Protein AF-A0A925JV12-F1 (afdb_monomer)

Foldseek 3Di:
DDDPPPPDDDPDDDPAAEEEFEAPDPVSVLVQLVSVVVRHHYHYDYPDDPPDDDPDDPDDDPVCQVSCVVSPNND

Structure (mmCIF, N/CA/C/O backbone):
data_AF-A0A925JV12-F1
#
_entry.id   AF-A0A925JV12-F1
#
loop_
_atom_site.group_PDB
_atom_site.id
_atom_site.type_symbol
_atom_site.label_atom_id
_atom_site.label_alt_id
_atom_site.label_comp_id
_atom_site.label_asym_id
_atom_site.label_entity_id
_atom_site.label_seq_id
_atom_site.pdbx_PDB_ins_code
_atom_site.Cartn_x
_atom_site.Cartn_y
_atom_site.Cartn_z
_atom_site.occupancy
_atom_site.B_iso_or_equiv
_atom_site.auth_seq_id
_atom_site.auth_comp_id
_atom_site.auth_asym_id
_atom_site.auth_atom_id
_atom_site.pdbx_PDB_model_num
ATOM 1 N N . MET A 1 1 ? -26.147 10.877 -20.640 1.00 48.91 1 MET A N 1
ATOM 2 C CA . MET A 1 1 ? -25.103 10.085 -19.956 1.00 48.91 1 MET A CA 1
ATOM 3 C C . MET A 1 1 ? -25.354 10.216 -18.464 1.00 48.91 1 MET A C 1
ATOM 5 O O . MET A 1 1 ? -25.331 11.349 -17.999 1.00 48.91 1 MET A O 1
ATOM 9 N N . PRO A 1 2 ? -25.729 9.148 -17.745 1.00 48.53 2 PRO A N 1
ATOM 10 C CA . PRO A 1 2 ? -26.036 9.262 -16.326 1.00 48.53 2 PRO A CA 1
ATOM 11 C C . PRO A 1 2 ? -24.740 9.466 -15.531 1.00 48.53 2 PRO A C 1
ATOM 13 O O . PRO A 1 2 ? -23.763 8.743 -15.717 1.00 48.53 2 PRO A O 1
ATOM 16 N N . SER A 1 3 ? -24.741 10.502 -14.696 1.00 35.59 3 SER A N 1
ATOM 17 C CA . SER A 1 3 ? -23.681 10.863 -13.756 1.00 35.59 3 SER A CA 1
ATOM 18 C C . SER A 1 3 ? -23.332 9.685 -12.835 1.00 35.59 3 SER A C 1
ATOM 20 O O . SER A 1 3 ? -24.240 8.942 -12.457 1.00 35.59 3 SER A O 1
ATOM 22 N N . PRO A 1 4 ? -22.067 9.504 -12.415 1.00 48.38 4 PRO A N 1
ATOM 23 C CA . PRO A 1 4 ? -21.755 8.558 -11.352 1.00 48.38 4 PRO A CA 1
ATOM 24 C C . PRO A 1 4 ? -22.347 9.089 -10.039 1.00 48.38 4 PRO A C 1
ATOM 26 O O . PRO A 1 4 ? -21.770 9.951 -9.380 1.00 48.38 4 PRO A O 1
ATOM 29 N N . THR A 1 5 ? -23.538 8.613 -9.677 1.00 45.50 5 THR A N 1
ATOM 30 C CA . THR A 1 5 ? -24.122 8.814 -8.350 1.00 45.50 5 THR A CA 1
ATOM 31 C C . THR A 1 5 ? -23.239 8.086 -7.343 1.00 45.50 5 THR A C 1
ATOM 33 O O . THR A 1 5 ? -23.313 6.867 -7.207 1.00 45.50 5 THR A O 1
ATOM 36 N N . ILE A 1 6 ? -22.370 8.827 -6.656 1.00 50.69 6 ILE A N 1
ATOM 37 C CA . ILE A 1 6 ? -21.648 8.312 -5.492 1.00 50.69 6 ILE A CA 1
ATOM 38 C C . ILE A 1 6 ? -22.701 8.126 -4.398 1.00 50.69 6 ILE A C 1
ATOM 40 O O . ILE A 1 6 ? -23.167 9.090 -3.794 1.00 50.69 6 ILE A O 1
ATOM 44 N N . ALA A 1 7 ? -23.146 6.885 -4.209 1.00 50.22 7 ALA A N 1
ATOM 45 C CA . ALA A 1 7 ? -24.030 6.519 -3.117 1.00 50.22 7 ALA A CA 1
ATOM 46 C C . ALA A 1 7 ? -23.293 6.776 -1.796 1.00 50.22 7 ALA A C 1
ATOM 48 O O . ALA A 1 7 ? -22.306 6.111 -1.482 1.00 50.22 7 ALA A O 1
ATOM 49 N N . SER A 1 8 ? -23.750 7.778 -1.046 1.00 50.44 8 SER A N 1
ATOM 50 C CA . SER A 1 8 ? -23.216 8.099 0.273 1.00 50.44 8 SER A CA 1
ATOM 51 C C . SER A 1 8 ? -23.648 6.996 1.242 1.00 50.44 8 SER A C 1
ATOM 53 O O . SER A 1 8 ? -24.809 6.934 1.643 1.00 50.44 8 SER A O 1
ATOM 55 N N . ALA A 1 9 ? -22.731 6.082 1.563 1.00 55.38 9 ALA A N 1
ATOM 56 C CA . AL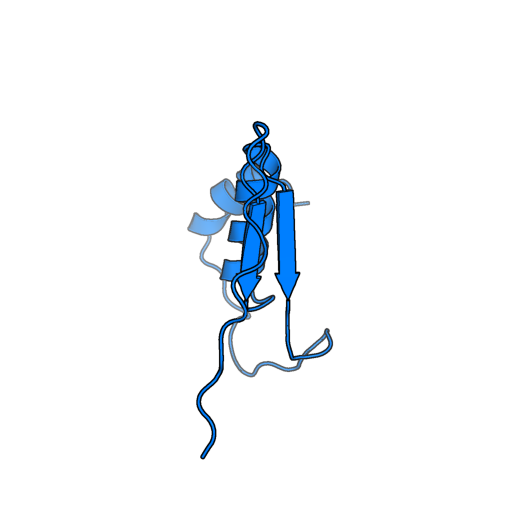A A 1 9 ? -22.952 5.067 2.584 1.00 55.38 9 ALA A CA 1
ATOM 57 C C . ALA A 1 9 ? -23.157 5.737 3.961 1.00 55.38 9 ALA A C 1
ATOM 59 O O . ALA A 1 9 ? -22.579 6.798 4.219 1.00 55.38 9 ALA A O 1
ATOM 60 N N . PRO A 1 10 ? -23.988 5.154 4.843 1.00 46.72 10 PRO A N 1
ATOM 61 C CA . PRO A 1 10 ? -24.325 5.748 6.131 1.00 46.72 10 PRO A CA 1
ATOM 62 C C . PRO A 1 10 ? -23.079 5.838 7.020 1.00 46.72 10 PRO A C 1
ATOM 64 O O . PRO A 1 10 ? -22.520 4.820 7.425 1.00 46.72 10 PRO A O 1
ATOM 67 N N . ILE A 1 11 ? -22.651 7.059 7.353 1.00 56.00 11 ILE A N 1
ATOM 68 C CA . ILE A 1 11 ? -21.632 7.299 8.381 1.00 56.00 11 ILE A CA 1
ATOM 69 C C . ILE A 1 11 ? -22.250 7.056 9.764 1.00 56.00 11 ILE A C 1
ATOM 71 O O . ILE A 1 11 ? -22.746 7.966 10.422 1.00 56.00 11 ILE A O 1
ATOM 75 N N . SER A 1 12 ? -22.284 5.790 10.182 1.00 46.47 12 SER A N 1
ATOM 76 C CA . SER A 1 12 ? -22.764 5.404 11.510 1.00 46.47 12 SER A CA 1
ATOM 77 C C . SER A 1 12 ? -21.759 5.848 12.575 1.00 46.47 12 SER A C 1
ATOM 79 O O . SER A 1 12 ? -20.607 5.417 12.604 1.00 46.47 12 SER A O 1
ATOM 81 N N . SER A 1 13 ? -22.199 6.751 13.442 1.00 59.41 13 SER A N 1
ATOM 82 C CA . SER A 1 13 ? -21.404 7.463 14.438 1.00 59.41 13 SER A CA 1
ATOM 83 C C . SER A 1 13 ? -21.067 6.605 15.667 1.00 59.41 13 SER A C 1
ATOM 85 O O . SER A 1 13 ? -21.694 6.746 16.718 1.00 59.41 13 SER A O 1
ATOM 87 N N . THR A 1 14 ? -20.055 5.736 15.567 1.00 47.94 14 THR A N 1
ATOM 88 C CA . THR A 1 14 ? -19.362 5.137 16.730 1.00 47.94 14 THR A CA 1
ATOM 89 C C . THR A 1 14 ? -17.888 4.839 16.388 1.00 47.94 14 THR A C 1
ATOM 91 O O . THR A 1 14 ? -17.561 3.806 15.823 1.00 47.94 14 THR A O 1
ATOM 94 N N . SER A 1 15 ? -17.016 5.818 16.667 1.00 60.31 15 SER A N 1
ATOM 95 C CA . SER A 1 15 ? -15.544 5.759 16.840 1.00 60.31 15 SER A CA 1
ATOM 96 C C . SER A 1 15 ? -14.688 4.751 16.038 1.00 60.31 15 SER A C 1
ATOM 98 O O . SER A 1 15 ? -13.806 4.109 16.608 1.00 60.31 15 SER A O 1
ATOM 100 N N . THR A 1 16 ? -14.853 4.652 14.718 1.00 63.62 16 THR A N 1
ATOM 101 C CA . THR A 1 16 ? -13.813 4.138 13.799 1.00 63.62 16 THR A CA 1
ATOM 102 C C . THR A 1 16 ? -14.009 4.785 12.427 1.00 63.62 16 THR A C 1
ATOM 104 O O . THR A 1 16 ? -15.077 4.648 11.827 1.00 63.62 16 THR A O 1
ATOM 107 N N . SER A 1 17 ? -13.016 5.530 11.931 1.00 78.81 17 SER A N 1
ATOM 108 C CA . SER A 1 17 ? -13.097 6.174 10.613 1.00 78.81 17 SER A CA 1
ATOM 109 C C . SER A 1 17 ? -13.248 5.107 9.531 1.00 78.81 17 SER A C 1
ATOM 111 O O . SER A 1 17 ? -12.409 4.218 9.412 1.00 78.81 17 SER A O 1
ATOM 113 N N . SER A 1 18 ? -14.340 5.169 8.769 1.00 90.75 18 SER A N 1
ATOM 114 C CA . SER A 1 18 ? -14.595 4.254 7.653 1.00 90.75 18 SER A CA 1
ATOM 115 C C . SER A 1 18 ? -14.197 4.931 6.347 1.00 90.75 18 SER A C 1
ATOM 117 O O . SER A 1 18 ? -14.756 5.968 5.992 1.00 90.75 18 SER A O 1
ATOM 119 N N . LEU A 1 19 ? -13.224 4.357 5.644 1.00 92.69 19 LEU A N 1
ATOM 120 C CA . LEU A 1 19 ? -12.641 4.908 4.426 1.00 92.69 19 LEU A CA 1
ATOM 121 C C . LEU A 1 19 ? -12.873 3.967 3.245 1.00 92.69 19 LEU A C 1
ATOM 123 O O . LEU A 1 19 ? -12.713 2.751 3.349 1.00 92.69 19 LEU A O 1
ATOM 127 N N . VAL A 1 20 ? -13.221 4.547 2.099 1.00 95.56 20 VAL A N 1
ATOM 128 C CA . VAL A 1 20 ? -13.335 3.823 0.831 1.00 95.56 20 VAL A CA 1
ATOM 129 C C . VAL A 1 20 ? -12.267 4.343 -0.120 1.00 95.56 20 VAL A C 1
ATOM 131 O O . VAL A 1 20 ? -12.225 5.534 -0.419 1.00 95.56 20 VAL A O 1
ATOM 134 N N . ILE A 1 21 ? -11.405 3.449 -0.599 1.00 94.94 21 ILE A N 1
ATOM 135 C CA . ILE A 1 21 ? -10.306 3.759 -1.515 1.00 94.94 21 ILE A CA 1
ATOM 136 C C . ILE A 1 21 ? -10.628 3.167 -2.881 1.00 94.94 21 ILE A C 1
ATOM 138 O O . ILE A 1 21 ? -10.862 1.966 -3.019 1.00 94.94 21 ILE A O 1
ATOM 142 N N . LEU A 1 22 ? -10.632 4.018 -3.903 1.00 96.12 22 LEU A N 1
ATOM 143 C CA . LEU A 1 22 ? -10.897 3.624 -5.282 1.00 96.12 22 LEU A CA 1
ATOM 144 C C . LEU A 1 22 ? -9.576 3.548 -6.058 1.00 96.12 22 LEU A C 1
ATOM 146 O O . LEU A 1 22 ? -8.914 4.560 -6.275 1.00 96.12 22 LEU A O 1
ATOM 150 N N . GLY A 1 23 ? -9.220 2.347 -6.504 1.00 92.8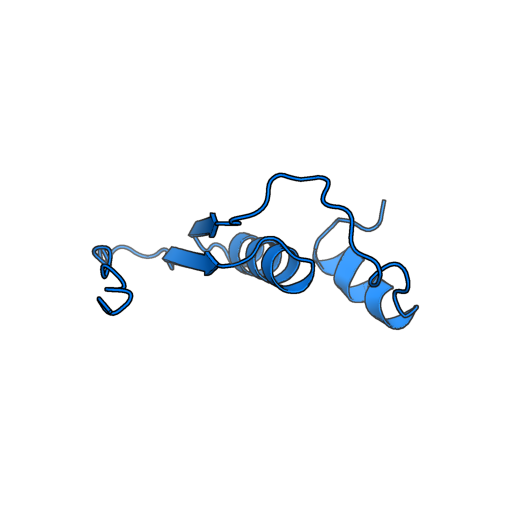8 23 GLY A N 1
ATOM 151 C CA . GLY A 1 23 ? -7.999 2.037 -7.245 1.00 92.88 23 GLY A CA 1
ATOM 152 C C . GLY A 1 23 ? -7.009 1.220 -6.417 1.00 92.88 23 GLY A C 1
ATOM 153 O O . GLY A 1 23 ? -6.522 1.670 -5.388 1.00 92.88 23 GLY A O 1
ATOM 154 N N . GLY A 1 24 ? -6.652 0.033 -6.909 1.00 92.50 24 GLY A N 1
ATOM 155 C CA . GLY A 1 24 ? -5.733 -0.908 -6.255 1.00 92.50 24 GLY A CA 1
ATOM 156 C C . GLY A 1 24 ? -4.296 -0.800 -6.754 1.00 92.50 24 GLY A C 1
ATOM 157 O O . GLY A 1 24 ? -3.549 -1.768 -6.715 1.00 92.50 24 GLY A O 1
ATOM 158 N N . GLY A 1 25 ? -3.906 0.352 -7.304 1.00 91.69 25 GLY A N 1
ATOM 159 C CA . GLY A 1 25 ? -2.517 0.605 -7.692 1.00 91.69 25 GLY A CA 1
ATOM 160 C C . GLY A 1 25 ? -1.592 0.798 -6.480 1.00 91.69 25 GLY A C 1
ATOM 161 O O . GLY A 1 25 ? -2.054 0.716 -5.340 1.00 91.69 25 GLY A O 1
ATOM 162 N N . PRO A 1 26 ? -0.307 1.132 -6.706 1.00 91.44 26 PRO A N 1
ATOM 163 C CA . PRO A 1 26 ? 0.651 1.385 -5.628 1.00 91.44 26 PRO A CA 1
ATOM 164 C C . PRO A 1 26 ? 0.148 2.438 -4.635 1.00 91.44 26 PRO A C 1
ATOM 166 O O . PRO A 1 26 ? 0.071 2.171 -3.444 1.00 91.44 26 PRO A O 1
ATOM 169 N N . ALA A 1 27 ? -0.316 3.592 -5.125 1.00 92.12 27 ALA A N 1
ATOM 170 C CA . ALA A 1 27 ? -0.825 4.662 -4.267 1.00 92.12 27 ALA A CA 1
ATOM 171 C C . ALA A 1 27 ? -2.030 4.228 -3.412 1.00 92.12 27 ALA A C 1
ATOM 173 O O . ALA A 1 27 ? -2.056 4.488 -2.214 1.00 92.12 27 ALA A O 1
ATOM 174 N N . GLY A 1 28 ? -3.010 3.542 -4.010 1.00 94.12 28 GLY A N 1
ATOM 175 C CA . GLY A 1 28 ? -4.203 3.090 -3.288 1.00 94.12 28 GLY A CA 1
ATOM 176 C C . GLY A 1 28 ? -3.906 1.982 -2.28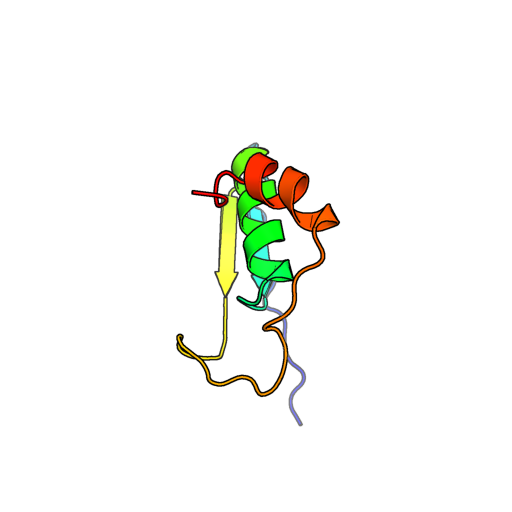0 1.00 94.12 28 GLY A C 1
ATOM 177 O O . GLY A 1 28 ? -4.451 1.995 -1.181 1.00 94.12 28 GLY A O 1
ATOM 178 N N . SER A 1 29 ? -2.990 1.071 -2.616 1.00 93.75 29 SER A N 1
ATOM 179 C CA . SER A 1 29 ? -2.554 0.002 -1.712 1.00 93.75 29 SER A CA 1
ATOM 180 C C . SER A 1 29 ? -1.801 0.563 -0.505 1.00 93.75 29 SER A C 1
ATOM 182 O O . SER A 1 29 ? -2.101 0.189 0.625 1.00 93.75 29 SER A O 1
ATOM 184 N N . ILE A 1 30 ? -0.885 1.515 -0.727 1.00 95.00 30 ILE A N 1
ATOM 185 C CA . ILE A 1 30 ? -0.182 2.214 0.356 1.00 95.00 30 ILE A CA 1
ATOM 186 C C . ILE A 1 30 ? -1.173 2.998 1.219 1.00 95.00 30 ILE A C 1
ATOM 188 O O . ILE A 1 30 ? -1.172 2.828 2.431 1.00 95.00 30 ILE A O 1
ATOM 192 N N . ALA A 1 31 ? -2.079 3.774 0.615 1.00 94.25 31 ALA A N 1
ATOM 193 C CA . ALA A 1 31 ? -3.089 4.525 1.360 1.00 94.25 31 ALA A CA 1
ATOM 194 C C . ALA A 1 31 ? -3.982 3.615 2.221 1.00 94.25 31 ALA A C 1
ATOM 196 O O . ALA A 1 31 ? -4.279 3.953 3.366 1.00 94.25 31 ALA A O 1
ATOM 197 N N . ALA A 1 32 ? -4.376 2.447 1.701 1.00 94.81 32 ALA A N 1
ATOM 198 C CA . ALA A 1 32 ? -5.168 1.476 2.446 1.00 94.81 32 ALA A CA 1
ATOM 199 C C . ALA A 1 32 ? -4.401 0.910 3.640 1.00 94.81 32 ALA A C 1
ATOM 201 O O . ALA A 1 32 ? -4.938 0.865 4.744 1.00 94.81 32 ALA A O 1
ATOM 202 N N . LEU A 1 33 ? -3.143 0.518 3.432 1.00 94.75 33 LEU A N 1
ATOM 203 C CA . LEU A 1 33 ? -2.284 -0.003 4.493 1.00 94.75 33 LEU A CA 1
ATOM 204 C C . LEU A 1 33 ? -2.019 1.044 5.577 1.00 94.75 33 LEU A C 1
ATOM 206 O O . LEU A 1 33 ? -2.120 0.725 6.760 1.00 94.75 33 LEU A O 1
ATOM 210 N N . THR A 1 34 ? -1.727 2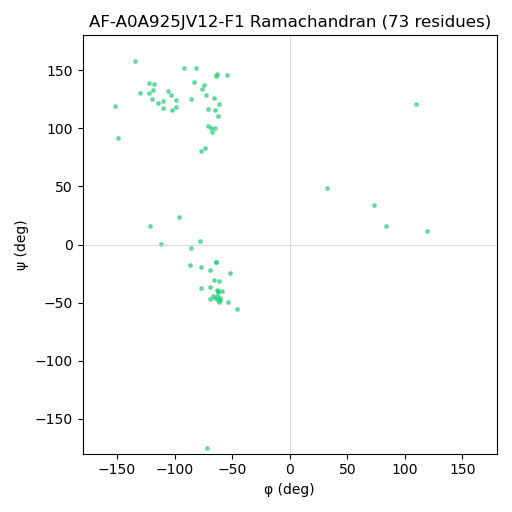.287 5.195 1.00 93.56 34 THR A N 1
ATOM 211 C CA . THR A 1 34 ? -1.521 3.390 6.141 1.00 93.56 34 THR A CA 1
ATOM 212 C C . THR A 1 34 ? -2.779 3.641 6.969 1.00 93.56 34 THR A C 1
ATOM 214 O O . THR A 1 34 ? -2.712 3.634 8.195 1.00 93.56 34 THR A O 1
ATOM 217 N N . ALA A 1 35 ? -3.943 3.758 6.327 1.00 92.06 35 ALA A N 1
ATOM 218 C CA . ALA A 1 35 ? -5.209 3.973 7.022 1.00 92.06 35 ALA A CA 1
ATOM 219 C C . ALA A 1 35 ? -5.580 2.816 7.971 1.00 92.06 35 ALA A C 1
ATOM 221 O O . ALA A 1 35 ? -6.051 3.058 9.083 1.00 92.06 35 ALA A O 1
ATOM 222 N N . LEU A 1 36 ? -5.339 1.563 7.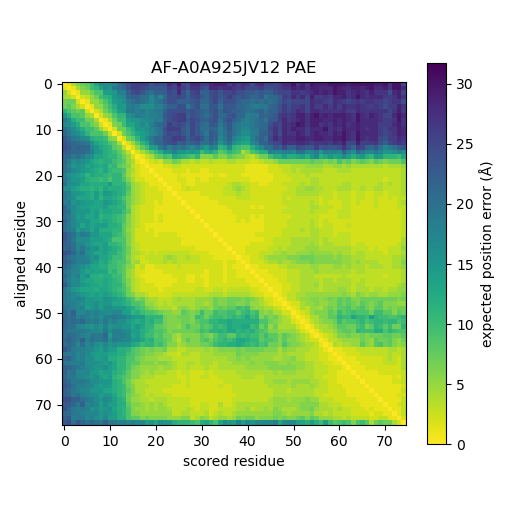566 1.00 91.88 36 LEU A N 1
ATOM 223 C CA . LEU A 1 36 ? -5.535 0.395 8.431 1.00 91.88 36 LEU A CA 1
ATOM 224 C C . LEU A 1 36 ? -4.619 0.441 9.664 1.00 91.88 36 LEU A C 1
ATOM 226 O O . LEU A 1 36 ? -5.067 0.140 10.768 1.00 91.88 36 LEU A O 1
ATOM 230 N N . ARG A 1 37 ? -3.352 0.849 9.499 1.00 90.00 37 ARG A N 1
ATOM 231 C CA . ARG A 1 37 ? -2.388 0.995 10.607 1.00 90.00 37 ARG A CA 1
ATOM 232 C C . ARG A 1 37 ? -2.776 2.096 11.591 1.00 90.00 37 ARG A C 1
ATOM 234 O O . ARG A 1 37 ? -2.513 1.961 12.780 1.00 90.00 37 ARG A O 1
ATOM 241 N N . GLU A 1 38 ? -3.444 3.142 11.118 1.00 90.00 38 GLU A N 1
ATOM 242 C CA . GLU A 1 38 ? -4.000 4.215 11.954 1.00 90.00 38 GLU A CA 1
ATOM 243 C C . GLU A 1 38 ? -5.315 3.821 12.656 1.00 90.00 38 GLU A C 1
ATOM 245 O O . GLU A 1 38 ? -5.918 4.633 13.357 1.00 90.00 38 GLU A O 1
ATOM 250 N N . GLY A 1 39 ? -5.769 2.573 12.495 1.00 90.12 39 GLY A N 1
ATOM 251 C CA . GLY A 1 39 ? -6.971 2.054 13.146 1.00 90.12 39 GLY A CA 1
ATOM 252 C C . GLY A 1 39 ? -8.269 2.387 12.414 1.00 90.12 39 GLY A C 1
ATOM 253 O O . GLY A 1 39 ? -9.341 2.272 13.003 1.00 90.12 39 GLY A O 1
ATOM 254 N N . SER A 1 40 ? -8.203 2.799 11.144 1.00 92.50 40 SER A N 1
ATOM 255 C CA . SER A 1 40 ? -9.395 2.999 10.315 1.00 92.50 40 SER A CA 1
ATOM 256 C C . SER A 1 40 ? -9.904 1.678 9.737 1.00 92.50 40 SER A C 1
ATOM 258 O O . SER A 1 40 ? -9.138 0.756 9.463 1.00 92.50 40 SER A O 1
ATOM 260 N N . SER A 1 41 ? -11.207 1.609 9.475 1.00 94.25 41 SER A N 1
ATOM 261 C CA . SER A 1 41 ? -11.804 0.546 8.665 1.00 94.25 41 SER A CA 1
ATOM 262 C C . SER A 1 41 ? -11.718 0.940 7.194 1.00 94.25 41 SER A C 1
ATOM 264 O O . SER A 1 41 ? -12.173 2.022 6.821 1.00 94.25 41 SER A O 1
ATOM 266 N N . VAL A 1 42 ? -11.125 0.093 6.350 1.00 94.62 42 VAL A N 1
ATOM 267 C CA . VAL A 1 42 ? -10.848 0.429 4.946 1.00 94.62 42 VAL A CA 1
ATOM 268 C C . VAL A 1 42 ? -11.500 -0.570 4.001 1.00 94.62 42 VAL A C 1
ATOM 270 O O . VAL A 1 42 ? -11.307 -1.776 4.119 1.00 94.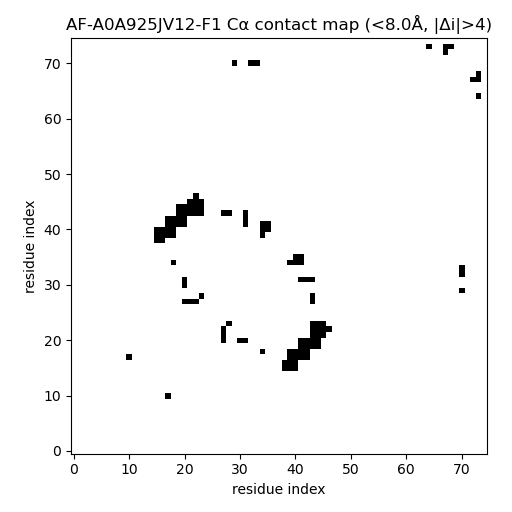62 42 VAL A O 1
ATOM 273 N N . THR A 1 43 ? -12.223 -0.057 3.007 1.00 95.94 43 THR A N 1
ATOM 274 C CA . THR A 1 43 ? -12.675 -0.818 1.837 1.00 95.94 43 THR A CA 1
ATOM 275 C C . THR A 1 43 ? -11.918 -0.339 0.603 1.00 95.94 43 THR A C 1
ATOM 277 O O . THR A 1 43 ? -12.056 0.817 0.212 1.00 95.94 43 THR A O 1
ATOM 280 N N . LEU A 1 44 ? -11.138 -1.213 -0.036 1.00 94.25 44 LEU A N 1
ATOM 281 C CA . LEU A 1 44 ? -10.444 -0.909 -1.291 1.00 94.25 44 LEU A CA 1
ATOM 282 C C . LEU A 1 44 ? -11.168 -1.566 -2.470 1.00 94.25 44 LEU A C 1
ATOM 284 O O . LEU A 1 44 ? -11.430 -2.766 -2.457 1.00 94.25 44 LEU A O 1
ATOM 288 N N . MET A 1 45 ? -11.475 -0.781 -3.500 1.00 95.06 45 MET A N 1
ATOM 289 C CA . MET A 1 45 ? -12.142 -1.246 -4.716 1.00 95.06 45 MET A CA 1
ATOM 290 C C . MET A 1 45 ? -11.260 -0.992 -5.934 1.00 95.06 45 MET A C 1
ATOM 292 O O . MET A 1 45 ? -10.881 0.143 -6.212 1.00 95.06 45 MET A O 1
ATOM 296 N N . GLU A 1 46 ? -10.972 -2.031 -6.710 1.00 93.12 46 GLU A N 1
ATOM 297 C CA . GLU A 1 46 ? -10.271 -1.930 -7.990 1.00 93.12 46 GLU A CA 1
ATOM 298 C C . GLU A 1 46 ? -11.146 -2.520 -9.096 1.00 93.12 46 GLU A C 1
ATOM 300 O O . GLU A 1 46 ? -11.795 -3.548 -8.922 1.00 93.12 46 GLU A O 1
ATOM 305 N N . ARG A 1 47 ? -11.157 -1.853 -10.253 1.00 92.12 47 ARG A N 1
ATOM 306 C CA . ARG A 1 47 ? -11.914 -2.297 -11.424 1.00 92.12 47 ARG A CA 1
ATOM 307 C C . ARG A 1 47 ? -11.214 -3.448 -12.146 1.00 92.12 47 ARG A C 1
ATOM 309 O O . ARG A 1 47 ? -11.878 -4.307 -12.714 1.00 92.12 47 ARG A O 1
ATOM 316 N N . ALA A 1 48 ? -9.888 -3.407 -12.218 1.00 89.38 48 ALA A N 1
ATOM 317 C CA . ALA A 1 48 ? -9.083 -4.392 -12.923 1.00 89.38 48 ALA A CA 1
ATOM 318 C C . ALA A 1 48 ? -8.809 -5.640 -12.070 1.00 89.38 48 ALA A C 1
ATOM 320 O O . ALA A 1 48 ? -8.470 -5.549 -10.896 1.00 89.38 48 ALA A O 1
ATOM 321 N N . THR A 1 49 ? -8.857 -6.814 -12.691 1.00 88.62 49 THR A N 1
ATOM 322 C CA . THR A 1 49 ? -8.373 -8.053 -12.070 1.00 88.62 49 THR A CA 1
ATOM 323 C C . THR A 1 49 ? -6.841 -8.083 -12.097 1.00 88.62 49 THR A C 1
ATOM 325 O O . THR A 1 49 ? -6.236 -7.769 -13.123 1.00 88.62 49 THR A O 1
ATOM 328 N N . PHE A 1 50 ? -6.209 -8.441 -10.977 1.00 84.62 50 PHE A N 1
ATOM 329 C CA . PHE A 1 50 ? -4.755 -8.606 -10.880 1.00 84.62 50 PHE A CA 1
ATOM 330 C C . PHE A 1 50 ? -4.318 -10.057 -11.157 1.00 84.62 50 PHE A C 1
ATOM 332 O O . PHE A 1 50 ? -5.087 -10.972 -10.861 1.00 84.62 50 PHE A O 1
ATOM 339 N N . PRO A 1 51 ? -3.087 -10.281 -11.664 1.00 83.31 51 PRO A N 1
ATOM 340 C CA . PRO A 1 51 ? -2.108 -9.280 -12.100 1.00 83.31 51 PRO A CA 1
ATOM 341 C C . PRO A 1 51 ? -2.503 -8.651 -13.445 1.00 83.31 51 PRO A C 1
ATOM 343 O O . PRO A 1 51 ? -2.934 -9.339 -14.367 1.00 83.31 51 PRO A O 1
ATOM 346 N N . LYS A 1 52 ? -2.351 -7.328 -13.570 1.00 81.25 52 LYS A N 1
ATOM 347 C CA . LYS A 1 52 ? -2.641 -6.602 -14.814 1.00 81.25 52 LYS A CA 1
ATOM 348 C C . LYS A 1 52 ? -1.343 -6.198 -15.497 1.00 81.25 52 LYS A C 1
ATOM 350 O O . LYS A 1 52 ? -0.475 -5.612 -14.855 1.00 81.25 52 LYS A O 1
ATOM 355 N N . HIS A 1 53 ? -1.238 -6.451 -16.798 1.00 81.94 53 HIS A N 1
ATOM 356 C CA . HIS A 1 53 ? -0.108 -5.959 -17.578 1.00 81.94 53 HIS A CA 1
ATOM 357 C C . HIS A 1 53 ? -0.151 -4.424 -17.645 1.00 81.94 53 HIS A C 1
ATOM 359 O O . HIS A 1 53 ? -1.161 -3.825 -18.033 1.00 81.94 53 HIS A O 1
ATOM 365 N N . LYS A 1 54 ? 0.947 -3.780 -17.256 1.00 77.19 54 LYS A N 1
ATOM 366 C CA . LYS A 1 54 ? 1.158 -2.334 -17.348 1.00 77.19 54 LYS A CA 1
ATOM 367 C C . LYS A 1 54 ? 2.504 -2.115 -18.024 1.00 77.19 54 LYS A C 1
ATOM 369 O O . LYS A 1 54 ? 3.481 -2.723 -17.627 1.00 77.19 54 LYS A O 1
ATOM 374 N N . VAL A 1 55 ? 2.531 -1.254 -19.042 1.00 83.31 55 VAL A N 1
ATOM 375 C CA . VAL A 1 55 ? 3.747 -0.960 -19.829 1.00 83.31 55 VAL A CA 1
ATOM 376 C C . VAL A 1 55 ? 4.788 -0.185 -19.008 1.00 83.31 55 VAL A C 1
ATOM 378 O O . VAL A 1 55 ? 5.966 -0.188 -19.333 1.00 83.31 55 VAL A O 1
ATOM 381 N N . CYS A 1 56 ? 4.357 0.502 -17.952 1.00 82.31 56 CYS A N 1
ATOM 382 C CA . CYS A 1 56 ? 5.202 1.296 -17.069 1.00 82.31 56 CYS A CA 1
ATOM 383 C C . CYS A 1 56 ? 4.862 1.011 -15.598 1.00 82.31 56 CYS A C 1
ATOM 385 O O . CYS A 1 56 ? 3.746 0.586 -15.288 1.00 82.31 56 CYS A O 1
ATOM 387 N N . GLY A 1 57 ? 5.814 1.286 -14.699 1.00 82.19 57 GLY A N 1
ATOM 388 C CA . GLY A 1 57 ? 5.667 1.078 -13.250 1.00 82.19 57 GLY A CA 1
ATOM 389 C C . GLY A 1 57 ? 6.660 0.092 -12.628 1.00 82.19 57 GLY A C 1
ATOM 390 O O . GLY A 1 57 ? 6.465 -0.308 -11.489 1.00 82.19 57 GLY A O 1
ATOM 391 N N . GLU A 1 58 ? 7.703 -0.298 -13.364 1.00 84.75 58 GLU A N 1
ATOM 392 C CA . GLU A 1 58 ? 8.715 -1.276 -12.927 1.00 84.75 58 GLU A CA 1
ATOM 393 C C . GLU A 1 58 ? 9.866 -0.636 -12.136 1.00 84.75 58 GLU A C 1
ATOM 395 O O . GLU A 1 58 ? 10.606 -1.323 -11.438 1.00 84.75 58 GLU A O 1
ATOM 400 N N . PHE A 1 59 ? 10.020 0.686 -12.238 1.00 89.75 59 PHE A N 1
ATOM 401 C CA . PHE A 1 59 ? 11.061 1.427 -11.540 1.00 89.75 59 PHE A CA 1
ATOM 402 C C . PHE A 1 59 ? 10.511 2.076 -10.270 1.00 89.75 59 PHE A C 1
ATOM 404 O O . PHE A 1 59 ? 9.575 2.878 -10.325 1.00 89.75 59 PHE A O 1
ATOM 411 N N . LEU A 1 60 ? 11.148 1.771 -9.143 1.00 90.19 60 LEU A N 1
ATOM 412 C CA . LEU A 1 60 ? 10.963 2.457 -7.873 1.00 90.19 60 LEU A CA 1
ATOM 413 C C . LEU A 1 60 ? 12.297 3.079 -7.449 1.00 90.19 60 LEU A C 1
ATOM 415 O O . LEU A 1 60 ? 13.337 2.425 -7.502 1.00 90.19 60 LEU A O 1
ATOM 419 N N . SER A 1 61 ? 12.264 4.347 -7.033 1.00 92.94 61 SER A N 1
ATOM 420 C CA . SER A 1 61 ? 13.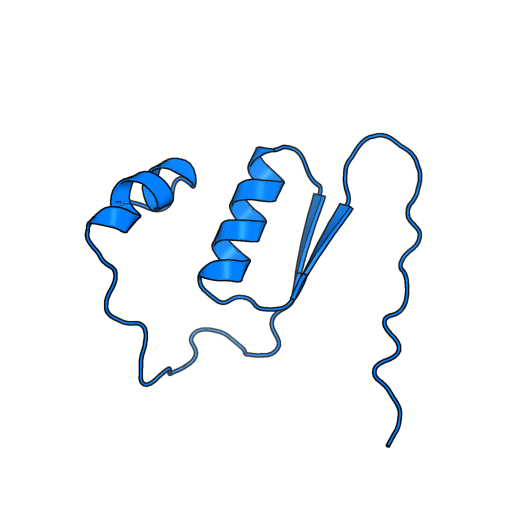446 5.029 -6.491 1.00 92.94 61 SER A CA 1
ATOM 421 C C . SER A 1 61 ? 13.897 4.354 -5.188 1.00 92.94 61 SER A C 1
ATOM 423 O O . SER A 1 61 ? 13.029 3.975 -4.400 1.00 92.94 61 SER A O 1
ATOM 425 N N . PRO A 1 62 ? 15.209 4.280 -4.885 1.00 93.12 62 PRO A N 1
ATOM 426 C CA . PRO A 1 62 ? 15.707 3.839 -3.577 1.00 93.12 62 PRO A CA 1
ATOM 427 C C . PRO A 1 62 ? 15.081 4.587 -2.389 1.00 93.12 62 PRO A C 1
ATOM 429 O O . PRO A 1 62 ? 14.989 4.053 -1.291 1.00 93.12 62 PRO A O 1
ATOM 432 N N . GLU A 1 63 ? 14.590 5.806 -2.611 1.00 95.06 63 GLU A N 1
ATOM 433 C CA . GLU A 1 63 ? 13.902 6.615 -1.600 1.00 95.06 63 GLU A CA 1
ATOM 434 C C . GLU A 1 63 ? 12.576 6.005 -1.110 1.00 95.06 63 GLU A C 1
ATOM 436 O O . GLU A 1 63 ? 12.064 6.421 -0.072 1.00 95.06 63 GLU A O 1
ATOM 441 N N . ILE A 1 64 ? 12.010 5.013 -1.813 1.00 93.75 64 ILE A N 1
ATOM 442 C CA . ILE A 1 64 ? 10.770 4.350 -1.382 1.00 93.75 64 ILE A CA 1
ATOM 443 C C . ILE A 1 64 ? 10.993 3.345 -0.246 1.00 93.75 64 ILE A C 1
ATOM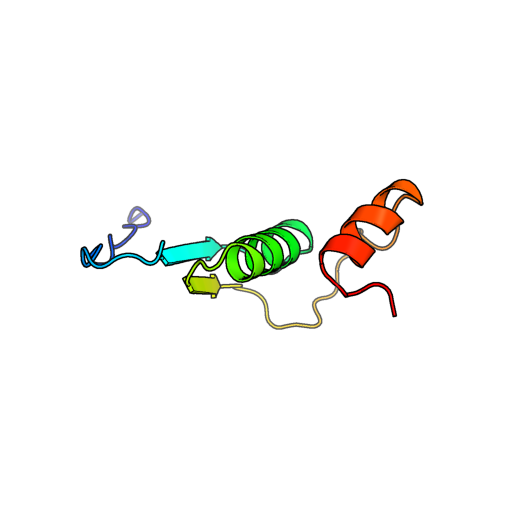 445 O O . ILE A 1 64 ? 10.038 2.995 0.440 1.00 93.75 64 ILE A O 1
ATOM 449 N N . VAL A 1 65 ? 12.229 2.878 -0.042 1.00 94.75 65 VAL A N 1
ATOM 450 C CA . VAL A 1 65 ? 12.598 1.877 0.975 1.00 94.75 65 VAL A CA 1
ATOM 451 C C . VAL A 1 65 ? 11.973 2.171 2.349 1.00 94.75 65 VAL A C 1
ATOM 453 O O . VAL A 1 65 ? 11.206 1.327 2.816 1.00 94.75 65 VAL A O 1
ATOM 456 N N . PRO A 1 66 ? 12.158 3.361 2.961 1.00 94.44 66 PRO A N 1
ATOM 457 C CA . PRO A 1 66 ? 11.554 3.664 4.262 1.00 94.44 66 PRO A CA 1
ATOM 458 C C . PRO A 1 66 ? 10.020 3.627 4.241 1.00 94.44 66 PRO A C 1
ATOM 460 O O . PRO A 1 66 ? 9.393 3.271 5.237 1.00 94.44 66 PRO A O 1
ATOM 463 N N . VAL A 1 67 ? 9.388 3.962 3.111 1.00 92.62 67 VAL A N 1
ATOM 464 C CA . VAL A 1 67 ? 7.928 3.879 2.966 1.00 92.62 67 VAL A CA 1
ATOM 465 C C . VAL A 1 67 ? 7.479 2.419 2.958 1.00 92.62 67 VAL A C 1
ATOM 467 O O . VAL A 1 67 ? 6.552 2.077 3.690 1.00 92.62 67 VAL A O 1
ATOM 470 N N . LEU A 1 68 ? 8.139 1.548 2.189 1.00 93.56 68 LEU A N 1
ATOM 471 C CA . LEU A 1 68 ? 7.814 0.117 2.140 1.00 93.56 68 LEU A CA 1
ATOM 472 C C . LEU A 1 68 ? 8.039 -0.572 3.495 1.00 93.56 68 LEU A C 1
A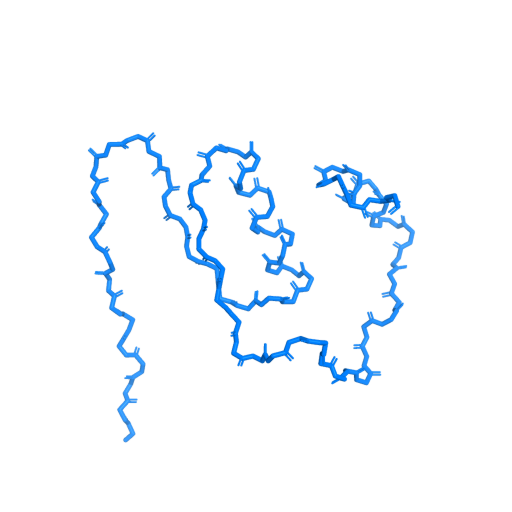TOM 474 O O . LEU A 1 68 ? 7.196 -1.366 3.914 1.00 93.56 68 LEU A O 1
ATOM 478 N N . GLU A 1 69 ? 9.102 -0.218 4.224 1.00 94.31 69 GLU A N 1
ATOM 479 C CA . GLU A 1 69 ? 9.320 -0.654 5.615 1.00 94.31 69 GLU A CA 1
ATOM 480 C C . GLU A 1 69 ? 8.183 -0.187 6.524 1.00 94.31 69 GLU A C 1
ATOM 482 O O . GLU A 1 69 ? 7.590 -0.984 7.256 1.00 94.31 69 GLU A O 1
ATOM 487 N N . SER A 1 70 ? 7.812 1.095 6.427 1.00 91.50 70 SER A N 1
ATOM 488 C CA . SER A 1 70 ? 6.751 1.696 7.241 1.00 91.50 70 SER A CA 1
ATOM 489 C C . SER A 1 70 ? 5.365 1.105 6.999 1.00 91.50 70 SER A C 1
ATOM 491 O O . SER A 1 70 ? 4.477 1.331 7.819 1.00 91.50 70 SER A O 1
ATOM 493 N N . VAL A 1 71 ? 5.165 0.353 5.910 1.00 91.44 71 VAL A N 1
ATOM 494 C CA . VAL A 1 71 ? 3.941 -0.419 5.640 1.00 91.44 71 VAL A CA 1
ATOM 495 C C . VAL A 1 71 ? 4.156 -1.938 5.699 1.00 91.44 71 VAL A C 1
ATOM 497 O O . VAL A 1 71 ? 3.182 -2.685 5.609 1.00 91.44 71 VAL A O 1
ATOM 500 N N . GLY A 1 72 ? 5.379 -2.399 5.987 1.00 92.00 72 GLY A N 1
ATOM 501 C CA . GLY A 1 72 ? 5.725 -3.798 6.255 1.00 92.00 72 GLY A CA 1
ATOM 502 C C . GLY A 1 72 ? 5.729 -4.704 5.026 1.00 92.00 72 GLY A C 1
ATOM 503 O O . GLY A 1 72 ? 5.334 -5.858 5.140 1.00 92.00 72 GLY A O 1
ATOM 504 N N . VAL A 1 73 ? 6.121 -4.179 3.861 1.00 92.94 73 VAL A N 1
ATOM 505 C CA . VAL A 1 73 ? 6.099 -4.911 2.575 1.00 92.94 73 VAL A CA 1
ATOM 506 C C . VAL A 1 73 ? 7.473 -5.003 1.896 1.00 92.94 73 VAL A C 1
ATOM 508 O O . VAL A 1 73 ? 7.535 -5.258 0.698 1.00 92.94 73 VAL A O 1
ATOM 511 N N . LEU A 1 74 ? 8.565 -4.741 2.626 1.00 90.31 74 LEU A N 1
ATOM 512 C CA . LEU A 1 74 ? 9.929 -4.730 2.070 1.00 90.31 74 LEU A CA 1
ATOM 513 C C . LEU A 1 74 ? 10.622 -6.116 2.034 1.00 90.31 74 LEU A C 1
ATOM 515 O O . LEU A 1 74 ? 11.726 -6.213 1.513 1.00 90.31 74 LEU A O 1
ATOM 519 N N . GLU A 1 75 ? 10.007 -7.184 2.543 1.00 69.19 75 GLU A N 1
ATOM 520 C CA . GLU A 1 75 ? 10.635 -8.523 2.617 1.00 69.19 75 GLU A CA 1
ATOM 521 C C . GLU A 1 75 ? 10.442 -9.379 1.355 1.00 69.19 75 GLU A C 1
ATOM 523 O O . GLU A 1 75 ? 9.291 -9.469 0.863 1.00 69.19 75 GLU A O 1
#

Radius of gyration: 15.55 Å; Cα contacts (8 Å, |Δi|>4): 57; chains: 1; bounding box: 42×20×37 Å

Sequence (75 aa):
MPSPTIASAPISSTSTSSLVILGGGPAGSIAALTALREGSSVTLMERATFPKHKVCGEFLSPEIVPVLESVGVLE

Nearest PDB structures (foldseek):
  4xr9-assembly1_A  TM=6.953E-01  e=6.137E-01  Micromonospora echinospora
  2huu-assembly1_B  TM=6.306E-01  e=4.364E-01  Aedes aegypti
  1vjo-assembly1_A-2  TM=5.985E-01  e=4.672E-01  Nostoc sp. PCC 7120 = FACHB-418
  6p7d-assembly1_A  TM=8.250E-01  e=1.828E+00  Salmonella enterica subsp. enterica serovar Typhimurium
  3ffr-assembly1_A-2  TM=6.132E-01  e=1.299E+00  Cytophaga hutchinsonii ATCC 33406

Mean predicted aligned error: 9.25 Å

pLDDT: mean 82.14, std 17.22, range [35.59, 96.12]

Secondary structure (DSSP, 8-state):
-------------SS--EEEEE--SHHHHHHHHHHHHTT-EEEEE-SSPSS---SS-----GGGHHHHHHHT---

Solvent-accessible surface area (backbone atoms only — not comparable to full-atom values): 5151 Å² total; per-residue (Å²): 131,86,74,89,77,78,77,80,73,83,84,74,92,70,99,56,58,76,45,79,42,82,40,69,49,72,69,39,47,51,51,46,49,52,41,44,74,75,62,30,48,70,49,79,46,54,93,70,71,82,91,67,94,64,100,71,82,87,79,75,64,81,82,47,51,67,58,34,51,77,68,70,69,71,125